Protein AF-A0A1D2VRZ3-F1 (afdb_monomer)

Foldseek 3Di:
DEPPPPDLQKDKDWDWDFDDDVNDRPDTPDIFIWIARPPPRDIDGDDPVQVVCVVVVHGDDRD

Secondary structure (DSSP, 8-state):
--TTT--S-EEEEEEEEEEEETTEEEEEEEEEEEEEETTT--EEEPPHHHHHHHHTTPPP---

Structure (mmCIF, N/CA/C/O backbone):
data_AF-A0A1D2VRZ3-F1
#
_entry.id   AF-A0A1D2VRZ3-F1
#
loop_
_atom_site.group_PDB
_atom_site.id
_atom_site.type_symbol
_atom_site.label_atom_id
_atom_site.label_alt_id
_atom_site.label_comp_id
_atom_site.label_asym_id
_atom_site.label_entity_id
_atom_site.label_seq_id
_atom_site.pdbx_PDB_ins_code
_atom_site.Cartn_x
_atom_site.Cartn_y
_atom_site.Cartn_z
_atom_site.occupancy
_atom_site.B_iso_or_equiv
_atom_site.auth_seq_id
_atom_site.auth_comp_id
_atom_site.auth_asym_id
_atom_site.auth_atom_id
_atom_site.pdbx_PDB_model_num
ATOM 1 N N . MET A 1 1 ? 10.399 1.639 -12.247 1.00 69.44 1 MET A N 1
ATOM 2 C CA . MET A 1 1 ? 11.125 0.387 -12.547 1.00 69.44 1 MET A CA 1
ATOM 3 C C . MET A 1 1 ? 11.062 -0.574 -11.364 1.00 69.44 1 MET A C 1
ATOM 5 O O . MET A 1 1 ? 11.356 -0.167 -10.245 1.00 69.44 1 MET A O 1
ATOM 9 N N . CYS A 1 2 ? 10.627 -1.818 -11.589 1.00 81.38 2 CYS A N 1
ATOM 10 C CA . CYS A 1 2 ? 10.662 -2.909 -10.606 1.00 81.38 2 CYS A CA 1
ATOM 11 C C . CYS A 1 2 ? 12.033 -3.619 -10.619 1.00 81.38 2 CYS A C 1
ATOM 13 O O . CYS A 1 2 ? 12.480 -3.973 -11.708 1.00 81.38 2 CYS A O 1
ATOM 15 N N . PRO A 1 3 ? 12.663 -3.924 -9.465 1.00 80.81 3 PRO A N 1
ATOM 16 C CA . PRO A 1 3 ? 13.990 -4.555 -9.420 1.00 80.81 3 PRO A CA 1
ATOM 17 C C . PRO A 1 3 ? 14.003 -6.020 -9.879 1.00 80.81 3 PRO A C 1
ATOM 19 O O . PRO A 1 3 ? 15.061 -6.579 -10.133 1.00 80.81 3 PRO A O 1
ATOM 22 N N . ARG A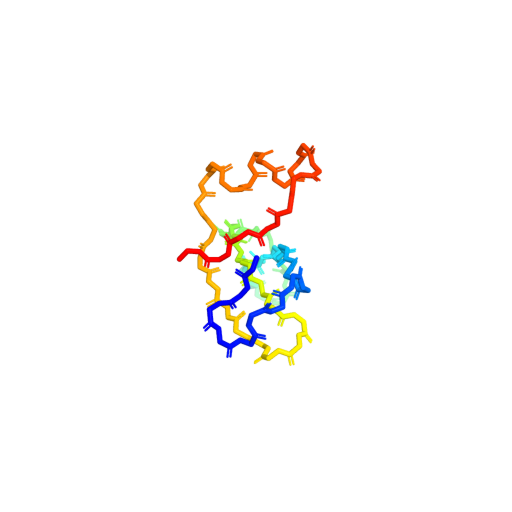 1 4 ? 12.836 -6.673 -9.975 1.00 84.25 4 ARG A N 1
ATOM 23 C CA . ARG A 1 4 ? 12.743 -8.097 -10.333 1.00 84.25 4 ARG A CA 1
ATOM 24 C C . ARG A 1 4 ? 12.558 -8.338 -11.832 1.00 84.25 4 ARG A C 1
ATOM 26 O O . ARG A 1 4 ? 13.082 -9.307 -12.358 1.00 84.25 4 ARG A O 1
ATOM 33 N N . CYS A 1 5 ? 11.773 -7.496 -12.504 1.00 85.19 5 CYS A N 1
ATOM 34 C CA . CYS A 1 5 ? 11.432 -7.664 -13.923 1.00 85.19 5 CYS A CA 1
ATOM 35 C C . CYS A 1 5 ? 11.804 -6.460 -14.795 1.00 85.19 5 CYS A C 1
ATOM 37 O O . CYS A 1 5 ? 11.464 -6.448 -15.973 1.00 85.19 5 CYS A O 1
ATOM 39 N N . HIS A 1 6 ? 12.429 -5.429 -14.215 1.00 83.50 6 HIS A N 1
ATOM 40 C CA . HIS A 1 6 ? 12.823 -4.182 -14.883 1.00 83.50 6 HIS A CA 1
ATOM 41 C C . HIS A 1 6 ? 11.699 -3.472 -15.653 1.00 83.50 6 HIS A C 1
ATOM 43 O O . HIS A 1 6 ? 11.951 -2.618 -16.493 1.00 83.50 6 HIS A O 1
ATOM 49 N N . ASN A 1 7 ? 10.439 -3.782 -15.340 1.00 81.06 7 ASN A N 1
ATOM 50 C CA . ASN A 1 7 ? 9.285 -3.175 -15.985 1.00 81.06 7 ASN A CA 1
ATOM 51 C C . ASN A 1 7 ? 8.737 -2.001 -15.149 1.00 81.06 7 ASN A C 1
ATOM 53 O O . ASN A 1 7 ? 8.912 -1.937 -13.925 1.00 81.06 7 ASN A O 1
ATOM 57 N N . ASN A 1 8 ? 8.058 -1.069 -15.812 1.00 77.62 8 ASN A N 1
ATOM 58 C CA . ASN A 1 8 ? 7.405 0.097 -15.218 1.00 77.62 8 ASN A CA 1
ATOM 59 C C . ASN A 1 8 ? 5.945 -0.137 -14.823 1.00 77.62 8 ASN A C 1
ATOM 61 O O . ASN A 1 8 ? 5.315 0.769 -14.285 1.00 77.62 8 ASN A O 1
ATOM 65 N N . ALA A 1 9 ? 5.418 -1.345 -15.024 1.00 79.94 9 ALA A N 1
ATOM 66 C CA . ALA A 1 9 ? 4.082 -1.742 -14.586 1.00 79.94 9 ALA A CA 1
ATOM 67 C C . ALA A 1 9 ? 4.000 -1.928 -13.053 1.00 79.94 9 ALA A C 1
ATOM 69 O O . ALA A 1 9 ? 3.800 -3.035 -12.545 1.00 79.94 9 ALA A O 1
ATOM 70 N N . VAL A 1 10 ? 4.199 -0.846 -12.302 1.00 80.38 10 VAL A N 1
ATOM 71 C CA . VAL A 1 10 ? 4.072 -0.781 -10.843 1.00 80.38 10 VAL A CA 1
ATOM 72 C C . VAL A 1 10 ? 2.915 0.147 -10.497 1.00 80.38 10 VAL A C 1
ATOM 74 O O . VAL A 1 10 ? 2.822 1.237 -11.049 1.00 80.38 10 VAL A O 1
ATOM 77 N N . GLY A 1 11 ? 2.052 -0.269 -9.571 1.00 79.81 11 GLY A N 1
ATOM 78 C CA . GLY A 1 11 ? 0.961 0.550 -9.043 1.00 79.81 11 GLY A CA 1
ATOM 79 C C . GLY A 1 11 ? 0.945 0.590 -7.520 1.00 79.81 11 GLY A C 1
ATOM 80 O O . GLY A 1 11 ? 1.456 -0.311 -6.852 1.00 79.81 11 GLY A O 1
ATOM 81 N N . VAL A 1 12 ? 0.333 1.637 -6.961 1.00 81.62 12 VAL A N 1
ATOM 82 C CA . VAL A 1 12 ? 0.076 1.727 -5.518 1.00 81.62 12 VAL A CA 1
ATOM 83 C C . VAL A 1 12 ? -1.212 0.987 -5.189 1.00 81.62 12 VAL A C 1
ATOM 85 O O . VAL A 1 12 ? -2.267 1.271 -5.747 1.00 81.62 12 VAL A O 1
ATOM 88 N N . ILE A 1 13 ? -1.133 0.084 -4.222 1.00 82.25 13 ILE A N 1
ATOM 89 C CA . ILE A 1 13 ? -2.265 -0.612 -3.627 1.00 82.25 13 ILE A CA 1
ATOM 90 C C . ILE A 1 13 ? -2.437 -0.105 -2.198 1.00 82.25 13 ILE A C 1
ATOM 92 O O . ILE A 1 13 ? -1.519 -0.137 -1.373 1.00 82.25 13 ILE A O 1
ATOM 96 N N . THR A 1 14 ? -3.640 0.368 -1.891 1.00 80.44 14 THR A N 1
ATOM 97 C CA . THR A 1 14 ? -4.026 0.723 -0.527 1.00 80.44 14 THR A CA 1
ATOM 98 C C . THR A 1 14 ? -4.570 -0.504 0.186 1.00 80.44 14 THR A C 1
ATOM 100 O O . THR A 1 14 ? -5.534 -1.110 -0.274 1.00 80.44 14 THR A O 1
ATOM 103 N N . HIS A 1 15 ? -3.984 -0.846 1.327 1.00 77.44 15 HIS A N 1
ATOM 104 C CA . HIS A 1 15 ? -4.428 -1.940 2.173 1.00 77.44 15 HIS A CA 1
ATOM 105 C C . HIS A 1 15 ? -5.169 -1.382 3.391 1.00 77.44 15 HIS A C 1
ATOM 107 O O . HIS A 1 15 ? -4.612 -0.623 4.189 1.00 77.44 15 HIS A O 1
ATOM 113 N N . LYS A 1 16 ? -6.434 -1.775 3.540 1.00 78.06 16 LYS A N 1
ATOM 114 C CA . LYS A 1 16 ? -7.298 -1.413 4.667 1.00 78.06 16 LYS A CA 1
ATOM 115 C C . LYS A 1 16 ? -7.496 -2.651 5.535 1.00 78.06 16 LYS A C 1
ATOM 117 O O . LYS A 1 16 ? -8.049 -3.635 5.059 1.00 78.06 16 LYS A O 1
ATOM 122 N N . ARG A 1 17 ? -7.029 -2.623 6.789 1.00 76.38 17 ARG A N 1
ATOM 123 C CA . ARG A 1 17 ? -7.401 -3.645 7.784 1.00 76.38 17 ARG A CA 1
ATOM 124 C C . ARG A 1 17 ? -8.557 -3.119 8.625 1.00 76.38 17 ARG A C 1
ATOM 126 O O . ARG A 1 17 ? -8.401 -2.110 9.313 1.00 76.38 17 ARG A O 1
ATOM 133 N N . PHE A 1 18 ? -9.689 -3.809 8.555 1.00 74.31 18 PHE A N 1
ATOM 134 C CA . PHE A 1 18 ? -10.852 -3.572 9.404 1.00 74.31 18 PHE A CA 1
ATOM 135 C C . PHE A 1 18 ? -10.827 -4.552 10.575 1.00 74.31 18 PHE A C 1
ATOM 137 O O . PHE A 1 18 ? -10.461 -5.712 10.393 1.00 74.31 18 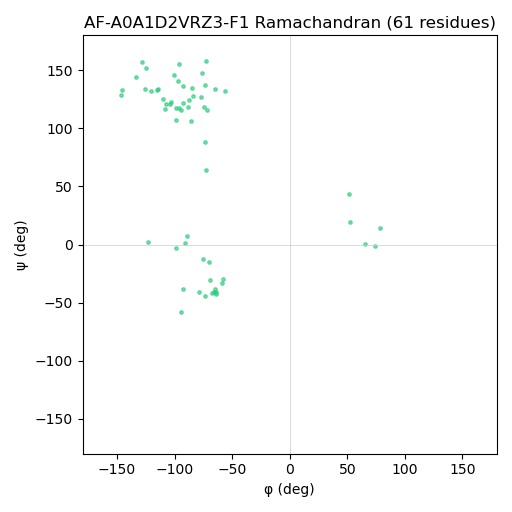PHE A O 1
ATOM 144 N N . PHE A 1 19 ? -11.198 -4.087 11.766 1.00 68.94 19 PHE A N 1
ATOM 145 C CA . PHE A 1 19 ? -11.501 -4.971 12.887 1.00 68.94 19 PHE A CA 1
ATOM 146 C C . PHE A 1 19 ? -13.004 -5.217 12.889 1.00 68.94 19 PHE A C 1
ATOM 148 O O . PHE A 1 19 ? -13.786 -4.276 13.017 1.00 68.94 19 PHE A O 1
ATOM 155 N N . SER A 1 20 ? -13.406 -6.463 12.667 1.00 68.12 20 SER A N 1
ATOM 156 C CA . SER A 1 20 ? -14.801 -6.878 12.773 1.00 68.12 20 SER A CA 1
ATOM 157 C C . SER A 1 20 ? -15.080 -7.297 14.215 1.00 68.12 20 SER A C 1
ATOM 159 O O . SER A 1 20 ? -14.480 -8.260 14.691 1.00 68.12 20 SER A O 1
ATOM 161 N N . LEU A 1 21 ? -15.999 -6.611 14.894 1.00 69.62 21 LEU A N 1
ATOM 162 C CA . LEU A 1 21 ? -16.602 -7.091 16.139 1.00 69.62 21 LEU A CA 1
ATOM 163 C C . LEU A 1 21 ? -18.003 -7.597 15.768 1.00 69.62 21 LEU A C 1
ATOM 165 O O . LEU A 1 21 ? -18.766 -6.852 15.160 1.00 69.62 21 LEU A O 1
ATOM 169 N N . PHE A 1 22 ? -18.327 -8.861 16.055 1.00 73.00 22 PHE A N 1
ATOM 170 C CA . PHE A 1 22 ? -19.632 -9.459 15.713 1.00 73.00 22 PHE A CA 1
ATOM 171 C C . PHE A 1 22 ? -20.053 -9.290 14.235 1.00 73.00 22 PHE A C 1
ATOM 173 O O . PHE A 1 22 ? -21.197 -8.955 13.955 1.00 73.00 22 PHE A O 1
ATOM 180 N N . PHE A 1 23 ? -19.137 -9.491 13.278 1.00 68.88 23 PHE A N 1
ATOM 181 C CA . PHE A 1 23 ? -19.380 -9.298 11.832 1.00 68.88 23 PHE A CA 1
ATOM 182 C C . PHE A 1 23 ? -19.668 -7.856 11.369 1.00 68.88 23 PHE A C 1
ATOM 184 O O . PHE A 1 23 ? -19.802 -7.629 10.168 1.00 68.88 23 PHE A O 1
ATOM 191 N N . VAL A 1 24 ? -19.672 -6.861 12.260 1.00 77.94 24 VAL A N 1
ATOM 192 C CA . VAL A 1 24 ? -19.840 -5.451 11.885 1.00 77.94 24 VAL A CA 1
ATOM 193 C C . VAL A 1 24 ? -18.462 -4.772 11.823 1.00 77.94 24 VAL A C 1
ATOM 195 O O . VAL A 1 24 ? -17.760 -4.709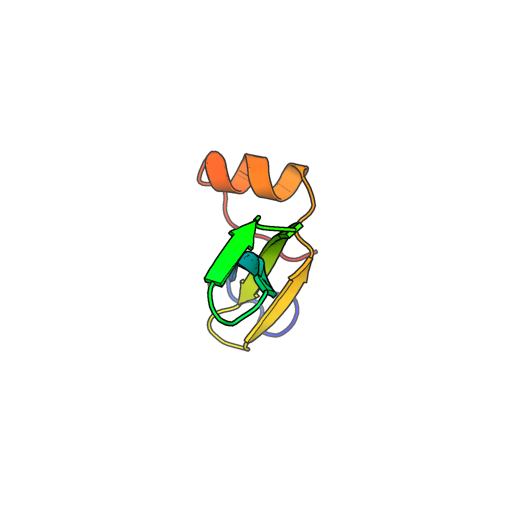 12.840 1.00 77.94 24 VAL A O 1
ATOM 198 N N . PRO A 1 25 ? -18.016 -4.270 10.653 1.00 70.31 25 PRO A N 1
ATOM 199 C CA . PRO A 1 25 ? -16.772 -3.513 10.547 1.00 70.31 25 PRO A CA 1
ATOM 200 C C . PRO A 1 25 ? -16.971 -2.114 11.146 1.00 70.31 25 PRO A C 1
ATOM 202 O O . PRO A 1 25 ? -17.337 -1.178 10.442 1.00 70.31 25 PRO A O 1
ATOM 205 N N . LEU A 1 26 ? -16.748 -1.967 12.455 1.00 71.69 26 LEU A N 1
ATOM 206 C CA . LEU A 1 26 ? -17.006 -0.708 13.162 1.00 71.69 26 LEU A CA 1
ATOM 207 C C . LEU A 1 26 ? -15.961 0.375 12.847 1.00 71.69 26 LEU A C 1
ATOM 209 O O . LEU A 1 26 ? -16.332 1.526 12.637 1.00 71.69 26 LEU A O 1
ATOM 213 N N . ILE A 1 27 ? -14.659 0.045 12.825 1.00 71.19 27 ILE A N 1
ATOM 214 C CA . ILE A 1 27 ? -13.590 1.055 12.689 1.00 71.19 27 ILE A CA 1
ATOM 215 C C . ILE A 1 27 ? -12.390 0.512 11.879 1.00 71.19 27 ILE A C 1
ATOM 217 O O . ILE A 1 27 ? -11.901 -0.594 12.146 1.00 71.19 27 ILE A O 1
ATOM 221 N N . PRO A 1 28 ? -11.863 1.271 10.893 1.00 67.19 28 PRO A N 1
ATOM 222 C CA . PRO A 1 28 ? -10.608 0.941 10.220 1.00 67.19 28 PRO A CA 1
ATOM 223 C C . PRO A 1 28 ? -9.410 1.188 11.154 1.00 67.19 28 PRO A C 1
ATOM 225 O O . PRO A 1 28 ? -9.129 2.324 11.518 1.00 67.19 28 PRO A O 1
ATOM 228 N N . LEU A 1 29 ? -8.669 0.135 11.516 1.00 70.69 29 LEU A N 1
ATOM 229 C CA . LEU A 1 29 ? -7.540 0.244 12.455 1.00 70.69 29 LEU A CA 1
ATOM 230 C C . LEU A 1 29 ? -6.269 0.798 11.808 1.00 70.69 29 LEU A C 1
ATOM 232 O O . LEU A 1 29 ? -5.520 1.539 12.440 1.00 70.69 29 LEU A O 1
ATOM 236 N N . LYS A 1 30 ? -5.961 0.376 10.575 1.00 66.00 30 LYS A N 1
ATOM 237 C CA . LYS A 1 30 ? -4.702 0.740 9.910 1.00 66.00 30 LYS A CA 1
ATOM 238 C C . LYS A 1 30 ? -4.877 0.896 8.404 1.00 66.00 30 LYS A C 1
ATOM 240 O O . LYS A 1 30 ? -5.349 -0.016 7.716 1.00 66.00 30 LYS A O 1
ATOM 245 N N . TRP A 1 31 ? -4.409 2.036 7.902 1.00 72.62 31 TRP A N 1
ATOM 246 C CA . TRP A 1 31 ? -4.217 2.307 6.482 1.00 72.62 31 TRP A CA 1
ATOM 247 C C . TRP A 1 31 ? -2.752 2.099 6.115 1.00 72.62 31 TRP A C 1
ATOM 249 O O . TRP A 1 31 ? -1.894 2.904 6.465 1.00 72.62 31 TRP A O 1
ATOM 259 N N . GLY A 1 32 ? -2.469 1.008 5.408 1.00 76.56 32 GLY A N 1
ATOM 260 C CA . GLY A 1 32 ? -1.166 0.764 4.797 1.00 76.56 32 GLY A CA 1
ATOM 261 C C . GLY A 1 32 ? -1.214 1.090 3.309 1.00 76.56 32 GLY A C 1
ATOM 262 O O . GLY A 1 32 ? -2.230 0.859 2.654 1.00 76.56 32 GLY A O 1
ATOM 263 N N . LYS A 1 33 ? -0.121 1.602 2.748 1.00 81.12 33 LYS A N 1
ATOM 264 C CA . LYS A 1 33 ? 0.042 1.725 1.295 1.00 81.12 33 LYS A CA 1
ATOM 265 C C . LYS A 1 33 ? 1.267 0.928 0.877 1.00 81.12 33 LYS A C 1
ATOM 267 O O . LYS A 1 33 ? 2.307 1.015 1.523 1.00 81.12 33 LYS A O 1
ATOM 272 N N . ARG A 1 34 ? 1.125 0.116 -0.165 1.00 84.69 34 ARG A N 1
ATOM 273 C CA . ARG A 1 34 ? 2.184 -0.749 -0.703 1.00 84.69 34 ARG A CA 1
ATOM 274 C C . ARG A 1 34 ? 2.214 -0.603 -2.213 1.00 84.69 34 ARG A C 1
ATOM 276 O O . ARG A 1 34 ? 1.167 -0.439 -2.825 1.00 84.69 34 ARG A O 1
ATOM 283 N N . CYS A 1 35 ? 3.387 -0.653 -2.818 1.00 82.75 35 CYS A N 1
ATOM 284 C CA . CYS A 1 35 ? 3.507 -0.699 -4.266 1.00 82.75 35 CYS A CA 1
ATOM 285 C C . CYS A 1 35 ? 3.565 -2.160 -4.687 1.00 82.75 35 CYS A C 1
ATOM 287 O O . CYS A 1 35 ? 4.278 -2.946 -4.065 1.00 82.75 35 CYS A O 1
ATOM 289 N N . LYS A 1 36 ? 2.834 -2.524 -5.737 1.00 84.69 36 LYS A N 1
ATOM 290 C CA . LYS A 1 36 ? 2.864 -3.858 -6.334 1.00 84.69 36 LYS A CA 1
ATOM 291 C C . LYS A 1 36 ? 3.171 -3.740 -7.819 1.00 84.69 36 LYS A C 1
ATOM 293 O O . LYS A 1 36 ? 2.576 -2.924 -8.518 1.00 84.69 36 LYS A O 1
ATOM 298 N N . CYS A 1 37 ? 4.084 -4.569 -8.306 1.00 86.12 37 CYS A N 1
ATOM 299 C CA . CYS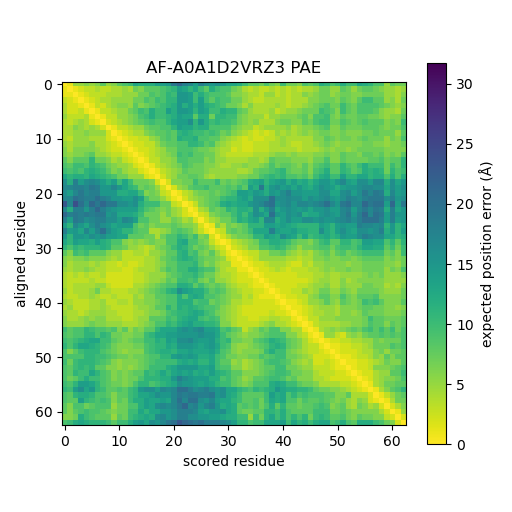 A 1 37 ? 4.253 -4.777 -9.734 1.00 86.12 37 CYS A CA 1
ATOM 300 C C . CYS A 1 37 ? 3.140 -5.693 -10.261 1.00 86.12 37 CYS A C 1
ATOM 302 O O . CYS A 1 37 ? 2.947 -6.791 -9.736 1.00 86.12 37 CYS A O 1
ATOM 304 N N . PHE A 1 38 ? 2.430 -5.266 -11.305 1.00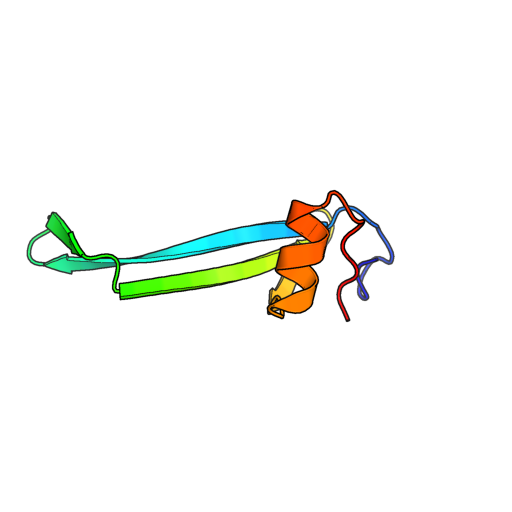 84.19 38 PHE A N 1
ATOM 305 C CA . PHE A 1 38 ? 1.344 -6.041 -11.919 1.00 84.19 38 PHE A CA 1
ATOM 306 C C . PHE A 1 38 ? 1.837 -7.205 -12.786 1.00 84.19 38 PHE A C 1
ATOM 308 O O . PHE A 1 38 ? 1.046 -8.068 -13.136 1.00 84.19 38 PHE A O 1
ATOM 315 N N . ILE A 1 39 ? 3.136 -7.250 -13.097 1.00 87.81 39 ILE A N 1
ATOM 316 C CA . ILE A 1 39 ? 3.727 -8.291 -13.947 1.00 87.81 39 ILE A CA 1
ATOM 317 C C . ILE A 1 39 ? 4.299 -9.429 -13.108 1.00 87.81 39 ILE A C 1
ATOM 319 O O . ILE A 1 39 ? 3.894 -10.573 -13.252 1.00 87.81 39 ILE A O 1
ATOM 323 N N . CYS A 1 40 ? 5.236 -9.128 -12.205 1.00 86.12 40 CYS A N 1
ATOM 324 C CA . CYS A 1 40 ? 5.912 -10.154 -11.403 1.00 86.12 40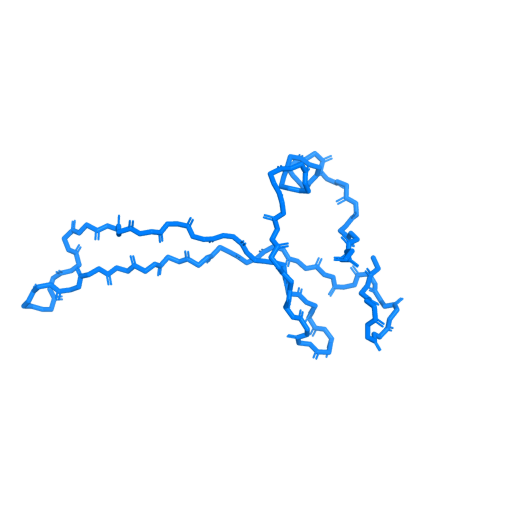 CYS A CA 1
ATOM 325 C C . CYS A 1 40 ? 5.329 -10.312 -9.991 1.00 86.12 40 CYS A C 1
ATOM 327 O O . CYS A 1 40 ? 5.810 -11.124 -9.204 1.00 86.12 40 CYS A O 1
ATOM 329 N N . GLY A 1 41 ? 4.344 -9.488 -9.622 1.00 83.06 41 GLY A N 1
ATOM 330 C CA . GLY A 1 41 ? 3.700 -9.533 -8.313 1.00 83.06 41 GLY A CA 1
ATOM 331 C C . GLY A 1 41 ? 4.526 -8.979 -7.150 1.00 83.06 41 GLY A C 1
ATOM 332 O O . GLY A 1 41 ? 3.992 -8.950 -6.039 1.00 83.06 41 GLY A O 1
ATOM 333 N N . TYR A 1 42 ? 5.767 -8.526 -7.387 1.00 84.88 42 TYR A N 1
ATOM 334 C CA . TYR A 1 42 ? 6.672 -7.989 -6.365 1.00 84.88 42 TYR A CA 1
ATOM 335 C C . TYR A 1 42 ? 6.034 -6.820 -5.616 1.00 84.88 42 TYR A C 1
ATOM 337 O O . TYR A 1 42 ? 5.491 -5.904 -6.238 1.00 84.88 42 TYR A O 1
ATOM 345 N N . THR A 1 43 ? 6.112 -6.855 -4.288 1.00 82.50 43 THR A N 1
ATOM 346 C CA . THR A 1 43 ? 5.572 -5.816 -3.412 1.00 82.50 43 THR A CA 1
ATOM 347 C C . THR A 1 43 ? 6.686 -5.118 -2.654 1.00 82.50 43 THR A C 1
ATOM 349 O O . THR A 1 43 ? 7.508 -5.793 -2.041 1.00 82.50 43 THR A O 1
ATOM 352 N N . ALA A 1 44 ? 6.655 -3.791 -2.628 1.00 79.94 44 ALA A N 1
ATOM 353 C CA . ALA A 1 44 ? 7.536 -2.972 -1.805 1.00 79.94 44 ALA A CA 1
ATOM 354 C C . ALA A 1 44 ? 6.708 -2.032 -0.922 1.00 79.94 44 ALA A C 1
ATOM 356 O O . ALA A 1 44 ? 5.582 -1.651 -1.272 1.00 79.94 44 ALA A O 1
ATOM 357 N N . GLU A 1 45 ? 7.251 -1.660 0.233 1.00 77.88 45 GLU A N 1
ATOM 358 C CA . GLU A 1 45 ? 6.632 -0.638 1.075 1.00 77.88 45 GLU A CA 1
ATOM 359 C C . GLU A 1 45 ? 6.834 0.745 0.455 1.00 77.88 45 GLU A C 1
ATOM 361 O O . GLU A 1 45 ? 7.891 1.054 -0.090 1.00 77.88 45 GLU A O 1
ATOM 366 N N . VAL A 1 46 ? 5.779 1.565 0.467 1.00 76.31 46 VAL A N 1
ATOM 367 C CA . VAL A 1 46 ? 5.830 2.901 -0.139 1.00 76.31 46 VAL A CA 1
ATOM 368 C C . VAL A 1 46 ? 6.222 3.894 0.931 1.00 76.31 46 VAL A C 1
ATOM 370 O O . VAL A 1 46 ? 5.519 4.037 1.932 1.00 76.31 46 VAL A O 1
ATOM 373 N N . ASN A 1 47 ? 7.320 4.603 0.697 1.00 72.56 47 ASN A N 1
ATOM 374 C CA . ASN A 1 47 ? 7.701 5.723 1.536 1.00 72.56 47 ASN A CA 1
ATOM 375 C C . ASN A 1 47 ? 6.771 6.925 1.283 1.00 72.56 47 ASN A C 1
ATOM 377 O O . ASN A 1 47 ? 6.114 7.028 0.242 1.00 72.56 47 ASN A O 1
ATOM 381 N N . LYS A 1 48 ? 6.672 7.851 2.239 1.00 71.31 48 LYS A N 1
ATOM 382 C CA . LYS A 1 48 ? 5.760 9.005 2.105 1.00 71.31 48 LYS A CA 1
ATOM 383 C C . LYS A 1 48 ? 6.079 9.843 0.862 1.00 71.31 48 LYS A C 1
ATOM 385 O O . LYS A 1 48 ? 5.161 10.313 0.196 1.00 71.31 48 LYS A O 1
ATOM 390 N N . ASP A 1 49 ? 7.351 9.930 0.493 1.00 70.75 49 ASP A N 1
ATOM 391 C CA . ASP A 1 49 ? 7.821 10.683 -0.671 1.00 70.75 49 ASP A CA 1
ATOM 392 C C . ASP A 1 49 ? 7.355 10.072 -1.995 1.00 70.75 49 ASP A C 1
ATOM 394 O O . ASP A 1 49 ? 6.896 10.780 -2.894 1.00 70.75 49 ASP A O 1
ATOM 398 N N . THR A 1 50 ? 7.387 8.741 -2.115 1.00 70.81 50 THR A N 1
ATOM 399 C CA . THR A 1 50 ? 6.914 8.049 -3.321 1.00 70.81 50 THR A CA 1
ATOM 400 C C . THR A 1 50 ? 5.399 8.153 -3.473 1.00 70.81 50 THR A C 1
ATOM 402 O O . THR A 1 50 ? 4.913 8.274 -4.596 1.00 70.81 50 THR A O 1
ATOM 405 N N . LEU A 1 51 ? 4.637 8.232 -2.377 1.00 72.62 51 LEU A N 1
ATOM 406 C CA . LEU A 1 51 ? 3.194 8.504 -2.430 1.00 72.62 51 LEU A CA 1
ATOM 407 C C . LEU A 1 51 ? 2.860 9.888 -2.984 1.00 72.62 51 LEU A C 1
ATOM 409 O O . LEU A 1 51 ? 1.898 10.026 -3.743 1.00 72.62 51 LEU A O 1
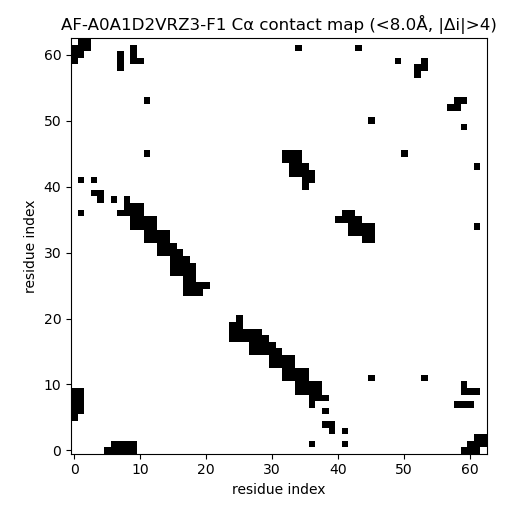ATOM 413 N N . THR A 1 52 ? 3.623 10.907 -2.597 1.00 75.00 52 THR A N 1
ATOM 414 C CA . THR A 1 52 ? 3.418 12.278 -3.079 1.00 75.00 52 THR A CA 1
ATOM 415 C C . THR A 1 52 ? 3.710 12.367 -4.572 1.00 75.00 52 THR A C 1
ATOM 417 O O . THR A 1 52 ? 2.926 12.942 -5.323 1.00 75.00 52 THR A O 1
ATOM 420 N N . ARG A 1 53 ? 4.771 11.691 -5.023 1.00 72.50 53 ARG A N 1
ATOM 421 C CA . ARG A 1 53 ? 5.150 11.618 -6.440 1.00 72.50 53 ARG A CA 1
ATOM 422 C C . ARG A 1 53 ? 4.103 10.886 -7.283 1.00 72.50 53 ARG A C 1
ATOM 424 O O . ARG A 1 53 ? 3.775 11.345 -8.370 1.00 72.50 53 ARG A O 1
ATOM 431 N N . VAL A 1 54 ? 3.500 9.816 -6.759 1.00 73.81 54 VAL A N 1
ATOM 432 C CA . VAL A 1 54 ? 2.374 9.128 -7.425 1.00 73.81 54 VAL A CA 1
ATOM 433 C C . VAL A 1 54 ? 1.154 10.025 -7.541 1.00 73.81 54 VAL A C 1
ATOM 435 O O . VAL A 1 54 ? 0.523 10.059 -8.593 1.00 73.81 54 VAL A O 1
ATOM 438 N N . LYS A 1 55 ? 0.818 10.772 -6.481 1.00 72.25 55 LYS A N 1
ATOM 439 C CA . LYS A 1 55 ? -0.268 11.763 -6.542 1.00 72.25 55 LYS A CA 1
ATOM 440 C C . LYS A 1 55 ? -0.029 12.815 -7.628 1.00 72.25 55 LYS A C 1
ATOM 442 O O . LYS A 1 55 ? -0.993 13.328 -8.177 1.00 72.25 55 LYS A O 1
ATOM 447 N N . GLN A 1 56 ? 1.232 13.113 -7.928 1.00 76.44 56 GLN A N 1
ATOM 448 C CA . GLN A 1 56 ? 1.658 14.057 -8.961 1.00 76.44 56 GLN A CA 1
ATOM 449 C C . GLN A 1 56 ? 1.835 13.405 -10.347 1.00 76.44 56 GLN A C 1
ATOM 451 O O . GLN A 1 56 ? 2.328 14.055 -11.261 1.00 76.44 56 GLN A O 1
ATOM 456 N N . GLY A 1 57 ? 1.448 12.134 -10.523 1.00 65.50 57 GLY A N 1
ATOM 457 C CA . GLY A 1 57 ? 1.527 11.433 -11.811 1.00 65.50 57 GLY A CA 1
ATOM 458 C C . GLY A 1 57 ? 2.926 10.938 -12.193 1.00 65.50 57 GLY A C 1
ATOM 459 O O . GLY A 1 57 ? 3.153 10.572 -13.343 1.00 65.50 57 GLY A O 1
ATOM 460 N N . ALA A 1 58 ? 3.879 10.913 -11.256 1.00 66.12 58 ALA A N 1
ATOM 461 C CA . ALA A 1 58 ? 5.239 10.468 -11.537 1.00 66.12 58 ALA A CA 1
ATOM 462 C C . ALA A 1 58 ? 5.344 8.930 -11.639 1.00 66.12 58 ALA A C 1
ATOM 464 O O . ALA A 1 58 ? 4.659 8.207 -10.905 1.00 66.12 58 ALA A O 1
ATOM 465 N N . PRO A 1 59 ? 6.251 8.411 -12.490 1.00 64.56 59 PRO A N 1
ATOM 466 C CA . PRO A 1 59 ? 6.470 6.978 -12.640 1.00 64.56 59 PRO A CA 1
ATOM 467 C C . PRO A 1 59 ? 7.024 6.352 -11.353 1.00 64.56 59 PRO A C 1
ATOM 469 O O . PRO A 1 59 ? 7.972 6.847 -10.740 1.00 64.56 59 PRO A O 1
ATOM 472 N N . LEU A 1 60 ? 6.437 5.222 -10.958 1.00 69.50 60 LEU A N 1
ATOM 473 C CA . LEU A 1 60 ? 6.813 4.475 -9.763 1.00 69.50 60 LEU A CA 1
ATOM 474 C C . LEU A 1 60 ? 8.129 3.719 -9.961 1.00 69.50 60 LEU A C 1
ATOM 476 O O . LEU A 1 60 ? 8.241 2.805 -10.787 1.00 69.50 60 LEU A O 1
ATOM 480 N N . VAL A 1 61 ? 9.128 4.064 -9.154 1.00 65.62 61 VAL A N 1
ATOM 481 C CA . VAL A 1 61 ? 10.373 3.304 -9.026 1.00 65.62 61 VAL A CA 1
ATOM 482 C C . VAL A 1 61 ? 10.348 2.596 -7.682 1.00 65.62 61 VAL A C 1
ATOM 484 O O . VAL A 1 61 ? 10.168 3.233 -6.647 1.00 65.62 61 VAL A O 1
ATOM 487 N N . LEU A 1 62 ? 10.446 1.268 -7.720 1.00 65.88 62 LEU A N 1
ATOM 488 C CA . LEU A 1 62 ? 10.599 0.461 -6.519 1.00 65.88 62 LEU A CA 1
ATOM 489 C C . LEU A 1 62 ? 12.091 0.432 -6.214 1.00 65.88 62 LEU A C 1
ATOM 491 O O . LEU A 1 62 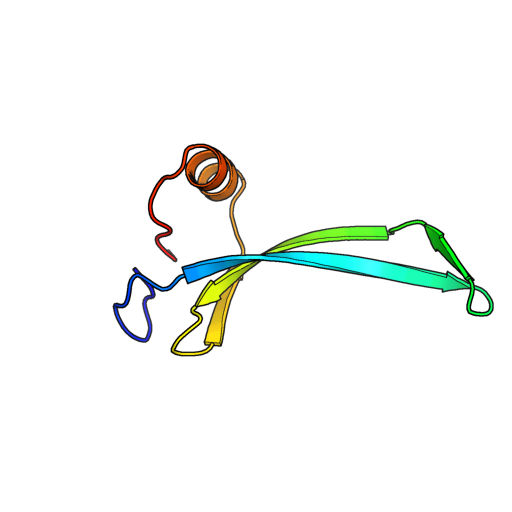? 12.843 -0.189 -6.961 1.00 65.88 62 LEU A O 1
ATOM 495 N N . SER A 1 63 ? 12.488 1.172 -5.186 1.00 57.78 63 SER A N 1
ATOM 496 C CA . SER A 1 63 ? 13.832 1.172 -4.603 1.00 57.78 63 SER A CA 1
ATOM 497 C C . SER A 1 63 ? 13.968 0.059 -3.579 1.00 57.78 63 SER A C 1
ATOM 499 O O . SER A 1 63 ? 13.027 -0.051 -2.756 1.00 57.78 63 SER A O 1
#

Solvent-accessible surface area (backbone atoms only — not comparable to full-atom values): 3913 Å² total; per-residue (Å²): 54,35,87,87,76,71,42,64,59,44,46,81,43,77,45,77,46,66,51,62,59,94,85,42,73,79,52,78,77,47,84,47,57,33,33,32,26,79,80,82,61,53,71,48,81,54,53,75,66,58,52,54,39,46,77,70,71,46,85,50,63,60,127

Organism: NCBI:txid1344418

Radius of gyration: 14.33 Å; Cα contacts (8 Å, |Δi|>4): 108; chains: 1; bounding box: 34×24×32 Å

Nearest PDB structures (foldseek):
  8ybr-assembly1_C  TM=4.540E-01  e=3.913E+00  Pseudomonas syringae
  4n9f-assembly12_2  TM=3.539E-01  e=8.438E+00  Human immunodeficiency virus 1
  4ut9-assembly3_C  TM=2.553E-01  e=9.591E+00  dengue virus type 2
  7a3s-assembly2_B  TM=1.901E-01  e=6.963E+00  Dengue virus 3 Philippines/H87/1956

Sequence (63 aa):
MCPRCHNNAVGVITHKRFFSLFFVPLIPLKWGKRCKCFICGYTAE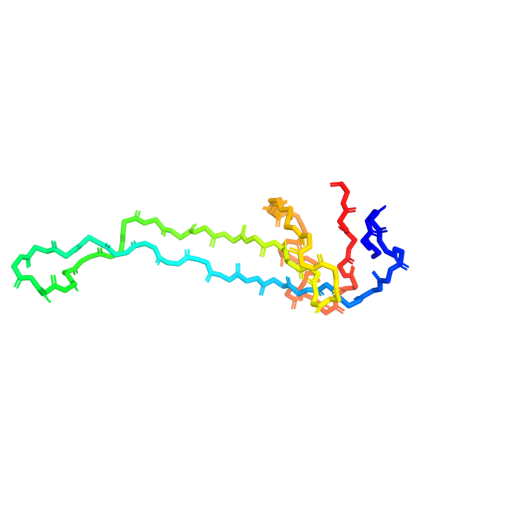VNKDTLTRVKQGAPLVLS

pLDDT: mean 75.74, std 6.74, range [57.78, 87.81]

Mean predicted aligned error: 8.08 Å